Protein AF-A0A5C4ZYY8-F1 (afdb_monomer_lite)

pLDDT: mean 76.77, std 22.69, range [35.41, 98.25]

Structure (mmCIF, N/CA/C/O backbone):
data_AF-A0A5C4ZYY8-F1
#
_entry.id   AF-A0A5C4ZYY8-F1
#
loop_
_atom_site.group_PDB
_atom_site.id
_atom_site.type_symbol
_atom_site.label_atom_id
_atom_site.label_alt_id
_atom_site.label_comp_id
_atom_site.label_asym_id
_atom_site.label_entity_id
_atom_site.label_seq_id
_atom_site.pdbx_PDB_ins_code
_atom_site.Cartn_x
_atom_site.Cartn_y
_atom_site.Cartn_z
_atom_site.occupancy
_atom_site.B_iso_or_equiv
_atom_site.auth_seq_id
_atom_site.auth_comp_id
_atom_site.auth_asym_id
_atom_site.auth_atom_id
_atom_site.pdbx_PDB_model_num
ATOM 1 N N . MET A 1 1 ? 18.822 -1.648 6.948 1.00 40.53 1 MET A N 1
ATOM 2 C CA . MET A 1 1 ? 18.286 -3.028 7.029 1.00 40.53 1 MET A CA 1
ATOM 3 C C . MET A 1 1 ? 16.901 -3.012 6.408 1.00 40.53 1 MET A C 1
ATOM 5 O O . MET A 1 1 ? 16.054 -2.294 6.929 1.00 40.53 1 MET A O 1
ATOM 9 N N . ALA A 1 2 ? 16.672 -3.728 5.303 1.00 51.00 2 ALA A N 1
ATOM 10 C CA . ALA A 1 2 ? 15.352 -3.812 4.674 1.00 51.00 2 ALA A CA 1
ATOM 11 C C . ALA A 1 2 ? 14.350 -4.432 5.664 1.00 51.00 2 ALA A C 1
ATOM 13 O O . ALA A 1 2 ? 14.339 -5.641 5.898 1.00 51.00 2 ALA A O 1
ATOM 14 N N . LYS A 1 3 ? 13.563 -3.586 6.333 1.00 73.00 3 LYS A N 1
ATOM 15 C CA . LYS A 1 3 ? 12.660 -4.019 7.401 1.00 73.00 3 LYS A CA 1
ATOM 16 C C . LYS A 1 3 ? 11.429 -4.645 6.760 1.00 73.00 3 LYS A C 1
ATOM 18 O O . LYS A 1 3 ? 10.805 -4.039 5.889 1.00 73.00 3 LYS A O 1
ATOM 23 N N . SER A 1 4 ? 11.066 -5.850 7.190 1.00 86.06 4 SER A N 1
ATOM 24 C CA . SER A 1 4 ? 9.852 -6.500 6.707 1.00 86.06 4 SER A CA 1
ATOM 25 C C . SER A 1 4 ? 8.623 -5.634 7.005 1.00 86.06 4 SER A C 1
ATOM 27 O O . SER A 1 4 ? 8.529 -4.961 8.042 1.00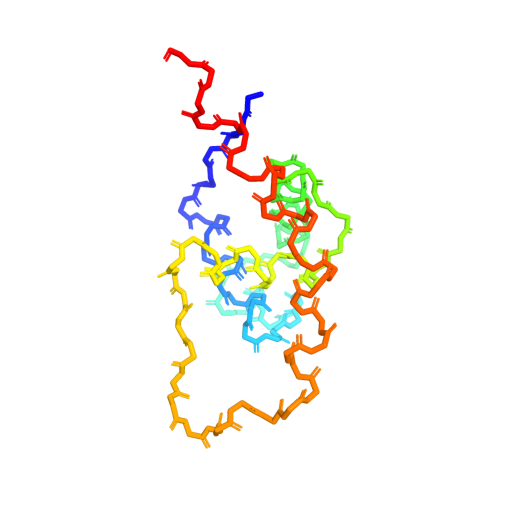 86.06 4 SER A O 1
ATOM 29 N N . LEU A 1 5 ? 7.676 -5.627 6.065 1.00 91.12 5 LEU A N 1
ATOM 30 C CA . LEU A 1 5 ? 6.392 -4.979 6.297 1.00 91.12 5 LEU A CA 1
ATOM 31 C C . LEU A 1 5 ? 5.620 -5.740 7.377 1.00 91.12 5 LEU A C 1
ATOM 33 O O . LEU A 1 5 ? 5.556 -6.972 7.360 1.00 91.12 5 LEU A O 1
ATOM 37 N N . SER A 1 6 ? 4.992 -4.991 8.279 1.00 94.06 6 SER A N 1
ATOM 38 C CA . SER A 1 6 ? 3.982 -5.519 9.189 1.00 94.06 6 SER A CA 1
ATOM 39 C C . SER A 1 6 ? 2.782 -6.043 8.401 1.00 94.06 6 SER A C 1
ATOM 41 O O . SER A 1 6 ? 2.568 -5.678 7.241 1.00 94.06 6 SER A O 1
ATOM 43 N N . THR A 1 7 ? 1.947 -6.856 9.045 1.00 93.38 7 THR A N 1
ATOM 44 C CA . THR A 1 7 ? 0.697 -7.352 8.450 1.00 93.38 7 THR A CA 1
ATOM 45 C C . THR A 1 7 ? -0.156 -6.207 7.906 1.00 93.38 7 THR A C 1
ATOM 47 O O . THR A 1 7 ? -0.637 -6.267 6.777 1.00 93.38 7 THR A O 1
ATOM 50 N N . ARG A 1 8 ? -0.255 -5.106 8.659 1.00 95.06 8 ARG A N 1
ATOM 51 C CA . ARG A 1 8 ? -1.088 -3.962 8.283 1.00 95.06 8 ARG A CA 1
ATOM 52 C C . ARG A 1 8 ? -0.527 -3.166 7.108 1.00 95.06 8 ARG A C 1
ATOM 54 O O . ARG A 1 8 ? -1.272 -2.714 6.246 1.00 95.06 8 ARG A O 1
ATOM 61 N N . GLU A 1 9 ? 0.790 -3.011 7.054 1.00 96.38 9 GLU A N 1
ATOM 62 C CA . GLU A 1 9 ? 1.468 -2.400 5.908 1.00 96.38 9 GLU A CA 1
ATOM 63 C C . GLU A 1 9 ? 1.333 -3.271 4.657 1.00 96.38 9 GLU A C 1
ATOM 65 O O . GLU A 1 9 ? 1.090 -2.750 3.572 1.00 96.38 9 GLU A O 1
ATOM 70 N N . ARG A 1 10 ? 1.427 -4.598 4.801 1.00 95.56 10 ARG A N 1
ATOM 71 C CA . ARG A 1 10 ? 1.219 -5.540 3.698 1.00 95.56 10 ARG A CA 1
ATOM 72 C C . ARG A 1 10 ? -0.190 -5.424 3.120 1.00 95.56 10 ARG A C 1
ATOM 74 O O . ARG A 1 10 ? -0.333 -5.342 1.904 1.00 95.56 10 ARG A O 1
ATOM 81 N N . GLU A 1 11 ? -1.215 -5.377 3.967 1.00 96.75 11 GLU A N 1
ATOM 82 C CA . GLU A 1 11 ? -2.602 -5.169 3.533 1.00 96.75 11 GLU A CA 1
ATOM 83 C C . GLU A 1 11 ? -2.751 -3.868 2.738 1.00 96.75 11 GLU A C 1
ATOM 85 O O . GLU A 1 11 ? -3.280 -3.880 1.626 1.00 96.75 11 GLU A O 1
ATOM 90 N N . VAL A 1 12 ? -2.223 -2.755 3.262 1.00 97.56 12 VAL A N 1
ATOM 91 C CA . VAL A 1 12 ? -2.241 -1.464 2.557 1.00 97.56 12 VAL A CA 1
ATOM 92 C C . VAL A 1 12 ? -1.505 -1.556 1.222 1.00 97.56 12 VAL A C 1
ATOM 94 O O . VAL A 1 12 ? -2.041 -1.105 0.213 1.00 97.56 12 VAL A O 1
ATOM 97 N N . ALA A 1 13 ? -0.320 -2.168 1.179 1.00 96.19 13 ALA A N 1
ATOM 98 C CA . ALA A 1 13 ? 0.451 -2.333 -0.051 1.00 96.19 13 ALA A CA 1
ATOM 99 C C . ALA A 1 13 ? -0.339 -3.119 -1.112 1.00 96.19 13 ALA A C 1
ATOM 101 O O . ALA A 1 13 ? -0.428 -2.687 -2.263 1.00 96.19 13 ALA A O 1
ATOM 102 N N . ILE A 1 14 ? -0.986 -4.223 -0.723 1.00 94.19 14 ILE A N 1
ATOM 103 C CA . ILE A 1 14 ? -1.831 -5.022 -1.621 1.00 94.19 14 ILE A CA 1
ATOM 104 C C . ILE A 1 14 ? -2.993 -4.181 -2.162 1.00 94.19 14 ILE A C 1
ATOM 106 O O . ILE A 1 14 ? -3.246 -4.199 -3.365 1.00 94.19 14 ILE A O 1
ATOM 110 N N . LEU A 1 15 ? -3.680 -3.399 -1.328 1.00 94.69 15 LEU A N 1
ATOM 111 C CA . LEU A 1 15 ? -4.769 -2.534 -1.799 1.00 94.69 15 LEU A CA 1
ATOM 112 C C . LEU A 1 15 ? -4.263 -1.409 -2.718 1.00 94.69 15 LEU A C 1
ATOM 114 O O . LEU A 1 15 ? -4.910 -1.087 -3.714 1.00 94.69 15 LEU A O 1
ATOM 118 N N . VAL A 1 16 ? -3.071 -0.867 -2.452 1.00 95.88 16 VAL A N 1
ATOM 119 C CA . VAL A 1 16 ? -2.397 0.079 -3.355 1.00 95.88 16 VAL A CA 1
ATOM 120 C C . VAL A 1 16 ? -2.121 -0.562 -4.717 1.00 95.88 16 VAL A C 1
ATOM 122 O O . VAL A 1 16 ? -2.369 0.077 -5.738 1.00 95.88 16 VAL A O 1
ATOM 125 N N . SER A 1 17 ? -1.672 -1.822 -4.758 1.00 92.44 17 SER A N 1
ATOM 126 C CA . SER A 1 17 ? -1.422 -2.540 -6.020 1.00 92.44 17 SER A CA 1
ATOM 127 C C . SER A 1 17 ? -2.686 -2.731 -6.869 1.00 92.44 17 SER A C 1
ATOM 129 O O . SER A 1 17 ? -2.603 -2.788 -8.091 1.00 92.44 17 SER A O 1
ATOM 131 N N . LYS A 1 18 ? -3.865 -2.735 -6.233 1.00 90.75 18 LYS A N 1
ATOM 132 C CA . LYS A 1 18 ? -5.178 -2.778 -6.897 1.00 90.75 18 LYS A CA 1
ATOM 133 C C . LYS A 1 18 ? -5.648 -1.409 -7.409 1.00 90.75 18 LYS A C 1
ATOM 135 O O . LYS A 1 18 ? -6.761 -1.300 -7.908 1.00 90.75 18 LYS A O 1
ATOM 140 N N . GLY A 1 19 ? -4.838 -0.358 -7.265 1.00 92.25 19 GLY A N 1
ATOM 141 C CA . GLY A 1 19 ? -5.172 0.999 -7.707 1.00 92.25 19 GLY A CA 1
ATOM 142 C C . GLY A 1 19 ? -6.039 1.796 -6.728 1.00 92.25 19 GLY A C 1
ATOM 143 O O . GLY A 1 19 ? -6.500 2.881 -7.081 1.00 92.25 19 GLY A O 1
ATOM 144 N N . MET A 1 20 ? -6.244 1.306 -5.500 1.00 95.75 20 MET A N 1
ATOM 145 C CA . MET A 1 20 ? -7.113 1.975 -4.529 1.00 95.75 20 MET A CA 1
ATOM 146 C C . MET A 1 20 ? -6.499 3.278 -3.994 1.00 95.75 20 MET A C 1
ATOM 148 O O . MET A 1 20 ? -5.305 3.365 -3.666 1.00 95.75 20 MET A O 1
ATOM 152 N N . LYS A 1 21 ? -7.346 4.299 -3.849 1.00 96.62 21 LYS A N 1
ATOM 153 C CA . LYS A 1 21 ? -7.036 5.599 -3.234 1.00 96.62 21 LYS A CA 1
ATOM 154 C C . LYS A 1 21 ? -7.082 5.501 -1.709 1.00 96.62 21 LYS A C 1
ATOM 156 O O . LYS A 1 21 ? -7.765 4.649 -1.150 1.00 96.62 21 LYS A O 1
ATOM 161 N N . ASP A 1 22 ? -6.434 6.433 -1.011 1.00 96.75 22 ASP A N 1
ATOM 162 C CA . ASP A 1 22 ? -6.368 6.427 0.466 1.00 96.75 22 ASP A CA 1
ATOM 163 C C . ASP A 1 22 ? -7.746 6.430 1.132 1.00 96.75 22 ASP A C 1
ATOM 165 O O . ASP A 1 22 ? -7.934 5.824 2.181 1.00 96.75 22 ASP A O 1
ATOM 169 N N . VAL A 1 23 ? -8.727 7.070 0.494 1.00 97.50 23 VAL A N 1
ATOM 170 C CA . VAL A 1 23 ? -10.128 7.077 0.934 1.00 97.50 23 VAL A CA 1
ATOM 171 C C . VAL A 1 23 ? -10.751 5.685 0.891 1.00 97.50 23 VAL A C 1
ATOM 173 O O . VAL A 1 23 ? -11.491 5.313 1.796 1.00 97.50 23 VAL A O 1
ATOM 176 N N . GLU A 1 24 ? -10.479 4.935 -0.171 1.00 97.12 24 GLU A N 1
ATOM 177 C CA . GLU A 1 24 ? -11.036 3.603 -0.397 1.00 97.12 24 GLU A CA 1
ATOM 178 C C . GLU A 1 24 ? -10.353 2.590 0.518 1.00 97.12 24 GLU A C 1
ATOM 180 O O . GLU A 1 24 ? -11.027 1.773 1.133 1.00 97.12 24 GLU A O 1
ATOM 185 N N . ILE A 1 25 ? -9.033 2.708 0.686 1.00 97.50 25 ILE A N 1
ATOM 186 C CA . ILE A 1 25 ? -8.254 1.900 1.632 1.00 97.50 25 ILE A CA 1
ATOM 187 C C . ILE A 1 25 ? -8.724 2.153 3.066 1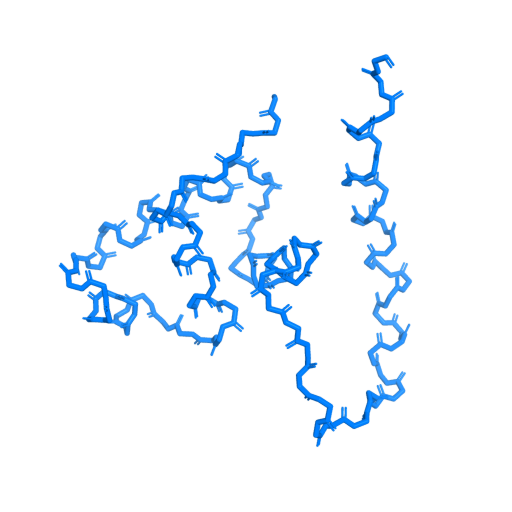.00 97.50 25 ILE A C 1
ATOM 189 O O . ILE A 1 25 ? -8.949 1.207 3.812 1.00 97.50 25 ILE A O 1
ATOM 193 N N . ALA A 1 26 ? -8.919 3.419 3.446 1.00 97.94 26 ALA A N 1
ATOM 194 C CA . ALA A 1 26 ? -9.418 3.795 4.766 1.00 97.94 26 ALA A CA 1
ATOM 195 C C . ALA A 1 26 ? -10.767 3.130 5.071 1.00 97.94 26 ALA A C 1
ATOM 197 O O . ALA A 1 26 ? -10.939 2.550 6.141 1.00 97.94 26 ALA A O 1
ATOM 198 N N . LYS A 1 27 ? -11.692 3.159 4.102 1.00 97.44 27 LYS A N 1
ATOM 199 C CA . LYS A 1 27 ? -12.992 2.484 4.203 1.00 97.44 27 LYS A CA 1
ATOM 200 C C . LYS A 1 27 ? -12.844 0.964 4.283 1.00 97.44 27 LYS A C 1
ATOM 202 O O . LYS A 1 27 ? -13.424 0.360 5.172 1.00 97.44 27 LYS A O 1
ATOM 207 N N . ALA A 1 28 ? -12.051 0.362 3.395 1.00 96.44 28 ALA A N 1
ATOM 208 C CA . ALA A 1 28 ? -11.861 -1.088 3.330 1.00 96.44 28 ALA A CA 1
ATOM 209 C C . ALA A 1 28 ? -11.230 -1.666 4.605 1.00 96.44 28 ALA A C 1
ATOM 211 O O . ALA A 1 28 ? -11.501 -2.801 4.978 1.00 96.44 28 ALA A O 1
ATOM 212 N N . LEU A 1 29 ? -10.379 -0.881 5.264 1.00 96.44 29 LEU A N 1
ATOM 213 C CA . LEU A 1 29 ? -9.639 -1.293 6.447 1.00 96.44 29 LEU A CA 1
ATOM 214 C C . LEU A 1 29 ? -10.231 -0.746 7.758 1.00 96.44 29 LEU A C 1
ATOM 216 O O . LEU A 1 29 ? -9.668 -1.030 8.812 1.00 96.44 29 LEU A O 1
ATOM 220 N N . TYR A 1 30 ? -11.328 0.018 7.717 1.00 96.75 30 TYR A N 1
ATOM 221 C CA . TYR A 1 30 ? -11.949 0.669 8.883 1.00 96.75 30 TYR A CA 1
ATOM 222 C C . TYR A 1 30 ? -10.965 1.520 9.712 1.00 96.75 30 TYR A C 1
ATOM 224 O O . TYR A 1 30 ? -10.928 1.456 10.938 1.00 96.75 30 TYR A O 1
ATOM 232 N N . ILE A 1 31 ? -10.136 2.324 9.038 1.00 96.81 31 ILE A N 1
ATOM 233 C CA . ILE A 1 31 ? -9.165 3.238 9.669 1.00 96.81 31 ILE A CA 1
ATOM 234 C C . ILE A 1 31 ? -9.265 4.644 9.081 1.00 96.81 31 ILE A C 1
ATOM 236 O O . ILE A 1 31 ? -9.839 4.856 8.017 1.00 96.81 31 ILE A O 1
ATOM 240 N N . SER A 1 32 ? -8.676 5.634 9.755 1.00 98.19 32 SER A N 1
ATOM 241 C CA . SER A 1 32 ? -8.650 7.004 9.238 1.00 98.19 32 SER A CA 1
ATOM 242 C C . SER A 1 32 ? -7.762 7.128 7.991 1.00 98.19 32 SER A C 1
ATOM 244 O O . SER A 1 32 ? -6.740 6.451 7.859 1.00 98.19 32 SER A O 1
ATOM 246 N N . ARG A 1 33 ? -8.099 8.063 7.088 1.00 97.94 33 ARG A N 1
ATOM 247 C CA . ARG A 1 33 ? -7.249 8.388 5.921 1.00 97.94 33 ARG A CA 1
ATOM 248 C C . ARG A 1 33 ? -5.841 8.809 6.338 1.00 97.94 33 ARG A C 1
ATOM 250 O O . ARG A 1 33 ? -4.872 8.439 5.685 1.00 97.94 33 ARG A O 1
ATOM 257 N N . ARG A 1 34 ? -5.729 9.543 7.450 1.00 98.12 34 ARG A N 1
ATOM 258 C CA . ARG A 1 34 ? -4.441 9.913 8.043 1.00 98.12 34 ARG A CA 1
ATOM 259 C C . ARG A 1 34 ? -3.606 8.668 8.347 1.00 98.12 34 ARG A C 1
ATOM 261 O O . ARG A 1 34 ? -2.449 8.609 7.948 1.00 98.12 34 ARG A O 1
ATOM 268 N N . ARG A 1 35 ? -4.206 7.657 8.988 1.00 98.00 35 ARG A N 1
ATOM 269 C CA . ARG A 1 35 ? -3.510 6.410 9.323 1.00 98.00 35 ARG A CA 1
ATOM 270 C C . ARG A 1 35 ? -3.047 5.651 8.079 1.00 98.00 35 ARG A C 1
ATOM 272 O O . ARG A 1 35 ? -1.960 5.085 8.086 1.00 98.00 35 ARG A O 1
ATOM 279 N N . VAL A 1 36 ? -3.831 5.672 7.000 1.00 98.25 36 VAL A N 1
ATOM 280 C CA . VAL A 1 36 ? -3.406 5.125 5.699 1.00 98.25 36 VAL A CA 1
ATOM 281 C C . VAL A 1 36 ? -2.166 5.855 5.175 1.00 98.25 36 VAL A C 1
ATOM 283 O O . VAL A 1 36 ? -1.211 5.202 4.762 1.00 98.25 36 VAL A O 1
ATOM 286 N N . GLY A 1 37 ? -2.146 7.189 5.244 1.00 97.94 37 GLY A N 1
ATOM 287 C CA . GLY A 1 37 ? -0.990 7.999 4.850 1.00 97.94 37 GLY A CA 1
ATOM 288 C C . GLY A 1 37 ? 0.277 7.669 5.646 1.00 97.94 37 GLY A C 1
ATOM 289 O O . GLY A 1 37 ? 1.340 7.501 5.055 1.00 97.94 37 GLY A O 1
ATOM 290 N N . GLU A 1 38 ? 0.156 7.493 6.965 1.00 98.19 38 GLU A N 1
ATOM 291 C CA . GLU A 1 38 ? 1.262 7.065 7.838 1.00 98.19 38 GLU A CA 1
ATOM 292 C C . GLU A 1 38 ? 1.798 5.677 7.449 1.00 98.19 38 GLU A C 1
ATOM 294 O O . GLU A 1 38 ? 3.008 5.485 7.347 1.00 98.19 38 GLU A O 1
ATOM 299 N N . LEU A 1 39 ? 0.908 4.715 7.171 1.00 97.69 39 LEU A N 1
ATOM 300 C CA . LEU A 1 39 ? 1.299 3.374 6.722 1.00 97.69 39 LEU A CA 1
ATOM 301 C C . LEU A 1 39 ? 2.009 3.419 5.363 1.00 97.69 39 LEU A C 1
ATOM 303 O O . LEU A 1 39 ? 3.030 2.763 5.188 1.00 97.69 39 LEU A O 1
ATOM 307 N N . ILE A 1 40 ? 1.521 4.223 4.415 1.00 97.31 40 ILE A N 1
ATOM 308 C CA . ILE A 1 40 ? 2.166 4.408 3.107 1.00 97.31 40 ILE A CA 1
ATOM 309 C C . ILE A 1 40 ? 3.545 5.048 3.255 1.00 97.31 40 ILE A C 1
ATOM 311 O O . ILE A 1 40 ? 4.484 4.614 2.591 1.00 97.31 40 ILE A O 1
ATOM 315 N N . ALA A 1 41 ? 3.679 6.067 4.106 1.00 97.12 41 ALA A N 1
ATOM 316 C CA . ALA A 1 41 ? 4.966 6.695 4.383 1.00 97.12 41 ALA A CA 1
ATOM 317 C C . ALA A 1 41 ? 5.956 5.681 4.972 1.00 97.12 41 ALA A C 1
ATOM 319 O O . ALA A 1 41 ? 7.081 5.583 4.488 1.00 97.12 41 ALA A O 1
ATOM 320 N N . SER A 1 42 ? 5.506 4.855 5.921 1.00 96.62 42 SER A N 1
ATOM 321 C CA . SER A 1 42 ? 6.343 3.803 6.501 1.00 96.62 42 SER A CA 1
ATOM 322 C C . SER A 1 42 ? 6.741 2.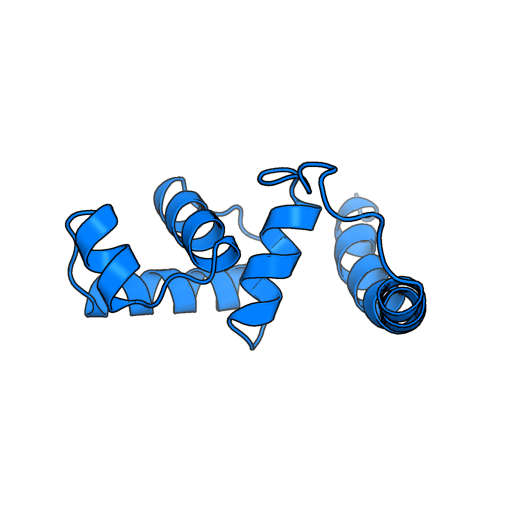732 5.480 1.00 96.62 42 SER A C 1
ATOM 324 O O . SER A 1 42 ? 7.895 2.319 5.448 1.00 96.62 42 SER A O 1
ATOM 326 N N . ILE A 1 43 ? 5.836 2.318 4.583 1.00 95.44 43 ILE A N 1
ATOM 327 C CA . ILE A 1 43 ? 6.171 1.390 3.487 1.00 95.44 43 ILE A CA 1
ATOM 328 C C . ILE A 1 43 ? 7.256 1.990 2.589 1.00 95.44 43 ILE A C 1
ATOM 330 O O . ILE A 1 43 ? 8.223 1.309 2.258 1.00 95.44 43 ILE A O 1
ATOM 334 N N . LYS A 1 44 ? 7.108 3.264 2.204 1.00 93.88 44 LYS A N 1
ATOM 335 C CA . LYS A 1 44 ? 8.087 3.964 1.363 1.00 93.88 44 LYS A CA 1
ATOM 336 C C . LYS A 1 44 ? 9.463 4.023 2.007 1.00 93.88 44 LYS A C 1
ATOM 338 O O . LYS A 1 44 ? 10.451 3.780 1.326 1.00 93.88 44 LYS A O 1
ATOM 343 N N . GLU A 1 45 ? 9.510 4.311 3.301 1.00 94.81 45 GLU A N 1
ATOM 344 C CA . GLU A 1 45 ? 10.744 4.331 4.082 1.00 94.81 45 GLU A CA 1
ATOM 345 C C . GLU A 1 45 ? 11.390 2.940 4.137 1.00 94.81 45 GLU A C 1
ATOM 347 O O . GLU A 1 45 ? 12.560 2.791 3.803 1.00 94.81 45 GLU A O 1
ATOM 352 N N . LYS A 1 46 ? 10.618 1.896 4.470 1.00 92.44 46 LYS A N 1
ATOM 353 C CA . LYS A 1 46 ? 11.126 0.517 4.594 1.00 92.44 46 LYS A CA 1
ATOM 354 C C . LYS A 1 46 ? 11.626 -0.077 3.282 1.00 92.44 46 LYS A C 1
ATOM 356 O O . LYS A 1 46 ? 12.529 -0.910 3.300 1.00 92.44 46 LYS A O 1
ATOM 361 N N . TRP A 1 47 ?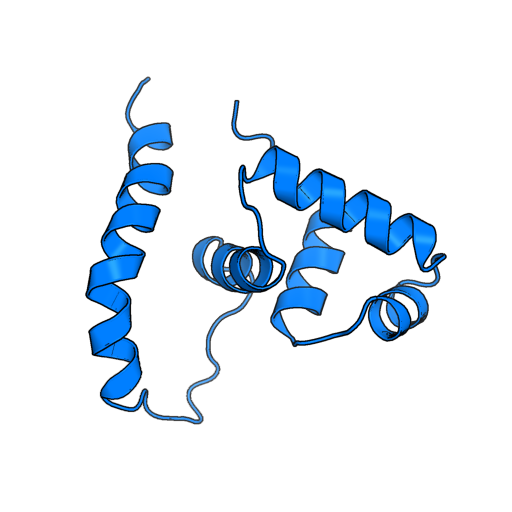 10.998 0.296 2.172 1.00 91.88 47 TRP A N 1
ATOM 362 C CA . TRP A 1 47 ? 11.356 -0.171 0.833 1.00 91.88 47 TRP A CA 1
ATOM 363 C C . TRP A 1 47 ? 12.272 0.798 0.079 1.00 91.88 47 TRP A C 1
ATOM 365 O O . TRP A 1 47 ? 12.661 0.486 -1.041 1.00 91.88 47 TRP A O 1
ATOM 375 N N . GLU A 1 48 ? 12.613 1.948 0.669 1.00 91.25 48 GLU A N 1
ATOM 376 C CA . GLU A 1 48 ? 13.426 3.009 0.054 1.00 91.25 48 GLU A CA 1
ATOM 377 C C . GLU A 1 48 ? 12.898 3.471 -1.320 1.00 91.25 48 GLU A C 1
ATOM 379 O O . GLU A 1 48 ? 13.643 3.768 -2.255 1.00 91.25 48 GLU A O 1
ATOM 384 N N . ILE A 1 49 ? 11.573 3.559 -1.443 1.00 90.31 49 ILE A N 1
ATOM 385 C CA . ILE A 1 49 ? 10.876 3.967 -2.669 1.00 90.31 49 ILE A CA 1
ATOM 386 C C . ILE A 1 49 ? 10.207 5.328 -2.500 1.00 90.31 49 ILE A C 1
ATOM 388 O O . ILE A 1 49 ? 9.890 5.774 -1.399 1.00 90.31 49 ILE A O 1
ATOM 392 N N . LYS A 1 50 ? 9.947 6.010 -3.614 1.00 89.25 50 LYS A N 1
ATOM 393 C CA . LYS A 1 50 ? 9.495 7.411 -3.601 1.00 89.25 50 LYS A CA 1
ATOM 394 C C . LYS A 1 50 ? 8.025 7.544 -3.981 1.00 89.25 50 LYS A C 1
ATOM 396 O O . LYS A 1 50 ? 7.316 8.444 -3.514 1.00 89.25 50 LYS A O 1
ATOM 401 N N . SER A 1 51 ? 7.525 6.621 -4.789 1.00 92.56 51 SER A N 1
ATOM 402 C CA . SER A 1 51 ? 6.213 6.701 -5.415 1.00 92.56 51 SER A CA 1
ATOM 403 C C . SER A 1 51 ? 5.258 5.616 -4.925 1.00 92.56 51 SER A C 1
ATOM 405 O O . SER A 1 51 ? 5.637 4.516 -4.535 1.00 92.56 51 SER A O 1
ATOM 407 N N . ARG A 1 52 ? 3.961 5.931 -4.977 1.00 92.88 52 ARG A N 1
ATOM 408 C CA . ARG A 1 52 ? 2.893 4.957 -4.718 1.00 92.88 52 ARG A CA 1
ATOM 409 C C . ARG A 1 52 ? 2.898 3.824 -5.751 1.00 92.88 52 ARG A C 1
ATOM 411 O O . ARG A 1 52 ? 2.540 2.700 -5.430 1.00 92.88 52 ARG A O 1
ATOM 418 N N . VAL A 1 53 ? 3.313 4.122 -6.981 1.00 91.75 53 VAL A N 1
ATOM 419 C CA . VAL A 1 53 ? 3.398 3.140 -8.070 1.00 91.75 53 VAL A CA 1
ATOM 420 C C . VAL A 1 53 ? 4.459 2.084 -7.762 1.00 91.75 53 VAL A C 1
ATOM 422 O O . VAL A 1 53 ? 4.203 0.897 -7.940 1.00 91.75 53 VAL A O 1
ATOM 425 N N . GLU A 1 54 ? 5.611 2.492 -7.223 1.00 89.94 54 GLU A N 1
ATOM 426 C CA . GLU A 1 54 ? 6.655 1.561 -6.778 1.00 89.94 54 GLU A CA 1
ATOM 427 C C . GLU A 1 54 ? 6.162 0.607 -5.681 1.00 89.94 54 GLU A C 1
ATOM 429 O O . GLU A 1 54 ? 6.585 -0.544 -5.670 1.00 89.94 54 GLU A O 1
ATOM 434 N N . ILE A 1 55 ? 5.212 1.020 -4.826 1.00 92.94 55 ILE A N 1
ATOM 435 C CA . ILE A 1 55 ? 4.570 0.110 -3.858 1.00 92.94 55 ILE A CA 1
ATOM 436 C C . ILE A 1 55 ? 3.835 -1.007 -4.605 1.00 92.94 55 ILE A C 1
ATOM 438 O O . ILE A 1 55 ? 4.027 -2.181 -4.303 1.00 92.94 55 ILE A O 1
ATOM 442 N N . GLY A 1 56 ? 3.022 -0.656 -5.606 1.00 90.06 56 GLY A N 1
ATOM 443 C CA . GLY A 1 56 ? 2.285 -1.639 -6.404 1.00 90.06 56 GLY A CA 1
ATOM 444 C C . GLY A 1 56 ? 3.206 -2.631 -7.120 1.00 90.06 56 GLY A C 1
ATOM 445 O O . GLY A 1 56 ? 2.937 -3.829 -7.129 1.00 90.06 56 GLY A O 1
ATOM 446 N N . ILE A 1 57 ? 4.333 -2.148 -7.647 1.00 88.69 57 ILE A N 1
ATOM 447 C CA . ILE A 1 57 ? 5.365 -2.988 -8.269 1.00 88.69 57 ILE A CA 1
ATOM 448 C C . ILE A 1 57 ? 6.048 -3.891 -7.224 1.00 88.69 57 ILE A C 1
ATOM 450 O O . ILE A 1 57 ? 6.258 -5.076 -7.478 1.00 88.69 57 ILE A O 1
ATOM 454 N N . GLY A 1 58 ? 6.368 -3.362 -6.040 1.00 88.06 58 GLY A N 1
ATOM 455 C CA . GLY A 1 58 ? 6.995 -4.117 -4.951 1.00 88.06 58 GLY A CA 1
ATOM 456 C C . GLY A 1 58 ? 6.149 -5.305 -4.485 1.00 88.06 58 GLY A C 1
ATOM 457 O O . GLY A 1 58 ? 6.673 -6.395 -4.273 1.00 88.06 58 GLY A O 1
ATOM 458 N N . VAL A 1 59 ? 4.825 -5.136 -4.419 1.00 89.75 59 VAL A N 1
ATOM 459 C CA . VAL A 1 59 ? 3.874 -6.212 -4.078 1.00 89.75 59 VAL A CA 1
ATOM 460 C C . VAL A 1 59 ? 3.958 -7.388 -5.057 1.00 89.75 59 VAL A C 1
ATOM 462 O O . VAL A 1 59 ? 3.909 -8.542 -4.627 1.00 89.75 59 VAL A O 1
ATOM 465 N N . TYR A 1 60 ? 4.127 -7.110 -6.353 1.00 85.88 60 TYR A N 1
ATOM 466 C CA . TYR A 1 60 ? 4.320 -8.143 -7.373 1.00 85.88 60 TYR A CA 1
ATOM 467 C C . TYR A 1 60 ? 5.646 -8.889 -7.177 1.00 85.88 60 TYR A C 1
ATOM 469 O O . TYR A 1 60 ? 5.676 -10.118 -7.184 1.00 85.88 60 TYR A O 1
ATOM 477 N N . PHE A 1 61 ? 6.740 -8.163 -6.920 1.00 82.94 61 PHE A N 1
ATOM 478 C CA . PHE A 1 61 ? 8.049 -8.772 -6.654 1.00 82.94 61 PHE A CA 1
ATOM 479 C C . PHE A 1 61 ? 8.070 -9.654 -5.404 1.00 82.94 61 PHE A C 1
ATOM 481 O O . PHE A 1 61 ? 8.766 -10.666 -5.384 1.00 82.94 61 PHE A O 1
ATOM 488 N N . HIS A 1 62 ? 7.297 -9.297 -4.380 1.00 84.31 62 HIS A N 1
ATOM 489 C CA . HIS A 1 62 ? 7.139 -10.107 -3.173 1.00 84.31 62 HIS A CA 1
ATOM 490 C C . HIS A 1 62 ? 6.225 -11.327 -3.353 1.00 84.31 62 HIS A C 1
ATOM 492 O O . HIS A 1 62 ? 6.097 -12.132 -2.431 1.00 84.31 62 HIS A O 1
ATOM 498 N N . GLY A 1 63 ? 5.584 -11.469 -4.513 1.00 82.50 63 GLY A N 1
ATOM 499 C CA . GLY A 1 63 ? 4.712 -12.593 -4.818 1.00 82.50 63 GLY A CA 1
ATOM 500 C C . GLY A 1 63 ? 3.341 -12.547 -4.141 1.00 82.50 63 GLY A C 1
ATOM 501 O O . GLY A 1 63 ? 2.644 -13.554 -4.105 1.00 82.50 63 GLY A O 1
ATOM 502 N N . TRP A 1 64 ? 2.943 -11.399 -3.586 1.00 83.56 64 TRP A N 1
ATOM 503 C CA . TRP A 1 64 ? 1.665 -11.258 -2.872 1.00 83.56 64 TRP A CA 1
ATOM 504 C C . TRP A 1 64 ? 0.472 -11.080 -3.811 1.00 83.56 64 TRP A C 1
ATOM 506 O O . TRP A 1 64 ? -0.665 -11.347 -3.428 1.00 83.56 64 TRP A O 1
ATOM 516 N N . VAL A 1 65 ? 0.728 -10.606 -5.030 1.00 79.44 65 VAL A N 1
ATOM 517 C CA . VAL A 1 65 ? -0.249 -10.501 -6.113 1.00 79.44 65 VAL A CA 1
ATOM 518 C C . VAL A 1 65 ? 0.425 -10.991 -7.387 1.00 79.44 65 VAL A C 1
ATOM 520 O O . VAL A 1 65 ? 1.538 -10.571 -7.695 1.00 79.44 65 VAL A O 1
ATOM 523 N N . MET A 1 66 ? -0.259 -11.862 -8.120 1.00 70.75 66 MET A N 1
ATOM 524 C CA . MET A 1 66 ? 0.142 -12.329 -9.447 1.00 70.75 66 MET A CA 1
ATOM 525 C C . MET A 1 66 ? -0.755 -11.684 -10.501 1.00 70.75 66 MET A C 1
ATOM 527 O O . MET A 1 66 ? -1.912 -11.360 -10.220 1.00 70.75 66 MET A O 1
ATOM 531 N N . PHE A 1 67 ? -0.241 -11.508 -11.719 1.00 62.50 67 PHE A N 1
ATOM 532 C CA . PHE A 1 67 ? -1.117 -11.232 -12.853 1.00 62.50 67 PHE A CA 1
ATOM 533 C C . PHE A 1 67 ? -2.033 -12.445 -13.032 1.00 62.50 67 PHE A C 1
ATOM 535 O O . PHE A 1 67 ? -1.556 -13.570 -13.132 1.00 62.50 67 PHE A O 1
ATOM 542 N N . LYS A 1 68 ? -3.348 -12.227 -13.020 1.00 56.59 68 LYS A N 1
ATOM 543 C CA . LYS A 1 68 ? -4.299 -13.223 -13.512 1.00 56.59 68 LYS A CA 1
ATOM 544 C C . LYS A 1 68 ? -4.277 -13.099 -15.040 1.00 56.59 68 LYS A C 1
ATOM 546 O O . LYS A 1 68 ? -4.453 -11.989 -15.541 1.00 56.59 68 LYS A O 1
ATOM 551 N N . ASP A 1 69 ? -3.964 -14.189 -15.736 1.00 44.88 69 ASP A N 1
ATOM 552 C CA . ASP A 1 69 ? -3.686 -14.284 -17.181 1.00 44.88 69 ASP A CA 1
ATOM 553 C C . ASP A 1 69 ? -4.877 -13.959 -18.114 1.00 44.88 69 ASP A C 1
ATOM 555 O O . ASP A 1 69 ? -5.151 -14.705 -19.044 1.00 44.88 69 ASP A O 1
ATOM 559 N N . ASP A 1 70 ? -5.564 -12.826 -17.946 1.00 44.72 70 ASP A N 1
ATOM 560 C CA . ASP A 1 70 ? -6.619 -12.407 -18.890 1.00 44.72 70 ASP A CA 1
ATOM 561 C C . ASP A 1 70 ? -6.190 -11.243 -19.801 1.00 44.72 70 ASP A C 1
ATOM 563 O O . ASP A 1 70 ? -6.977 -10.723 -20.590 1.00 44.72 70 ASP A O 1
ATOM 567 N N . ILE A 1 71 ? -4.919 -10.831 -19.748 1.00 44.84 71 ILE A N 1
ATOM 568 C CA . ILE A 1 71 ? -4.340 -9.899 -20.722 1.00 44.84 71 ILE A CA 1
ATOM 569 C C . ILE A 1 71 ? -2.937 -10.391 -21.063 1.00 44.84 71 ILE A C 1
ATOM 571 O O . ILE A 1 71 ? -1.983 -10.128 -20.329 1.00 44.84 71 ILE A O 1
ATOM 575 N N . ALA A 1 72 ? -2.803 -11.085 -22.197 1.00 43.91 72 ALA A N 1
ATOM 576 C CA . ALA A 1 72 ? -1.504 -11.398 -22.784 1.00 43.91 72 ALA A CA 1
ATOM 577 C C . ALA A 1 72 ? -0.623 -10.129 -22.766 1.00 43.91 72 ALA A C 1
ATOM 579 O O . ALA A 1 72 ? -1.056 -9.082 -23.267 1.00 43.91 72 ALA A O 1
ATOM 580 N N . PRO A 1 73 ? 0.578 -10.162 -22.158 1.00 44.97 73 PRO A N 1
ATOM 581 C CA . PRO A 1 73 ? 1.350 -8.956 -21.909 1.00 44.97 73 PRO A CA 1
ATOM 582 C C . PRO A 1 73 ? 1.717 -8.296 -23.240 1.00 44.97 73 PRO A C 1
ATOM 584 O O . PRO A 1 73 ? 2.546 -8.794 -24.003 1.00 44.97 73 PRO A O 1
ATOM 587 N N . SER A 1 74 ? 1.082 -7.156 -23.537 1.00 41.78 74 SER A N 1
ATOM 588 C CA . SER A 1 74 ? 1.377 -6.390 -24.747 1.00 41.78 74 SER A CA 1
ATOM 589 C C . SER A 1 74 ? 2.872 -6.050 -24.785 1.00 41.78 74 SER A C 1
ATOM 591 O O . SER A 1 74 ? 3.469 -5.675 -23.770 1.00 41.78 74 SER A O 1
ATOM 593 N N . LYS A 1 75 ? 3.485 -6.152 -25.975 1.00 43.69 75 LYS A N 1
ATOM 594 C CA . LYS A 1 75 ? 4.931 -5.969 -26.257 1.00 43.69 75 LYS A CA 1
ATOM 595 C C . LYS A 1 75 ? 5.560 -4.698 -25.641 1.00 43.69 75 LYS A C 1
ATOM 597 O O . LYS A 1 75 ? 6.780 -4.587 -25.542 1.00 43.69 75 LYS A O 1
ATOM 602 N N . ARG A 1 76 ? 4.739 -3.743 -25.189 1.00 44.91 76 ARG A N 1
ATOM 603 C CA . ARG A 1 76 ? 5.126 -2.508 -24.494 1.00 44.91 76 ARG A CA 1
ATOM 604 C C . ARG A 1 76 ? 5.708 -2.749 -23.091 1.00 44.91 76 ARG A C 1
ATOM 606 O O . ARG A 1 76 ? 6.629 -2.032 -22.707 1.00 44.91 76 ARG A O 1
ATOM 613 N N . ILE A 1 77 ? 5.239 -3.768 -22.362 1.00 47.66 77 ILE A N 1
ATOM 614 C CA . ILE A 1 77 ? 5.715 -4.105 -21.002 1.00 47.66 77 ILE A CA 1
ATOM 615 C C . ILE A 1 77 ? 7.164 -4.616 -21.044 1.00 47.66 77 ILE A C 1
ATOM 617 O O . ILE A 1 77 ? 7.994 -4.234 -20.217 1.00 47.66 77 ILE A O 1
ATOM 621 N N . PHE A 1 78 ? 7.518 -5.382 -22.079 1.00 44.34 78 PHE A N 1
ATOM 622 C CA . PHE A 1 78 ? 8.872 -5.913 -22.259 1.00 44.34 78 PHE A CA 1
ATOM 623 C C . PHE A 1 78 ? 9.937 -4.811 -22.416 1.00 44.34 78 PHE A C 1
ATOM 625 O O . PHE A 1 78 ? 11.077 -4.987 -21.992 1.00 44.34 78 PHE A O 1
ATOM 632 N N . LYS A 1 79 ? 9.568 -3.632 -22.943 1.00 48.25 79 LYS A N 1
ATOM 633 C CA . LYS A 1 79 ? 10.482 -2.482 -23.080 1.00 48.25 79 LYS A CA 1
ATOM 634 C C . LYS A 1 79 ? 10.743 -1.757 -21.751 1.00 48.25 79 LYS A C 1
ATOM 636 O O . LYS A 1 79 ? 11.774 -1.109 -21.614 1.00 48.25 79 LYS A O 1
ATOM 641 N N . ILE A 1 80 ? 9.843 -1.879 -20.770 1.00 51.22 80 ILE A N 1
ATOM 642 C CA . ILE A 1 80 ? 10.021 -1.346 -19.406 1.00 51.22 80 ILE A CA 1
ATOM 643 C C . ILE A 1 80 ? 10.947 -2.257 -18.582 1.00 51.22 80 ILE A C 1
ATOM 645 O O . ILE A 1 80 ? 11.719 -1.758 -17.760 1.00 51.22 80 ILE A O 1
ATOM 649 N N . ASN A 1 81 ? 10.952 -3.569 -18.845 1.00 44.47 81 ASN A N 1
ATOM 650 C CA . ASN A 1 81 ? 11.802 -4.536 -18.137 1.00 44.47 81 ASN A CA 1
ATOM 651 C C . ASN A 1 81 ? 13.308 -4.206 -18.196 1.00 44.47 81 ASN A C 1
ATOM 653 O O . ASN A 1 81 ? 14.031 -4.522 -17.254 1.00 44.47 81 ASN A O 1
ATOM 657 N N . SER A 1 82 ? 13.784 -3.493 -19.224 1.00 42.75 82 SER A N 1
ATOM 658 C CA . SER A 1 82 ? 15.181 -3.027 -19.307 1.00 42.75 82 SER A CA 1
ATOM 659 C C . SER A 1 82 ? 15.527 -1.881 -18.340 1.00 42.75 82 SER A C 1
ATOM 661 O O . SER A 1 82 ? 16.701 -1.652 -18.059 1.00 42.75 82 SER A O 1
ATOM 663 N N . ARG A 1 83 ? 14.528 -1.166 -17.804 1.00 49.09 83 ARG A N 1
ATOM 664 C CA . ARG A 1 83 ? 14.690 -0.172 -16.725 1.00 49.09 83 ARG A CA 1
ATOM 665 C C . ARG A 1 83 ? 14.451 -0.791 -15.349 1.00 49.09 83 ARG A C 1
ATOM 667 O O . ARG A 1 83 ? 15.168 -0.473 -14.403 1.00 49.09 83 ARG A O 1
ATOM 674 N N . VAL A 1 84 ? 13.498 -1.718 -15.250 1.00 48.97 84 VAL A N 1
ATOM 675 C CA . VAL A 1 84 ? 13.179 -2.458 -14.014 1.00 48.97 84 VAL A CA 1
ATOM 676 C C . VAL A 1 84 ? 14.307 -3.418 -13.614 1.00 48.97 84 VAL A C 1
ATOM 678 O O . VAL A 1 84 ? 14.506 -3.674 -12.429 1.00 48.97 84 VAL A O 1
ATOM 681 N N . SER A 1 85 ? 15.139 -3.866 -14.557 1.00 46.22 85 SER A N 1
ATOM 682 C CA . SER A 1 85 ? 16.367 -4.625 -14.276 1.00 46.22 85 SER A CA 1
ATOM 683 C C . SER A 1 85 ? 17.376 -3.864 -13.398 1.00 46.22 85 SER A C 1
ATOM 685 O O . SER A 1 85 ? 18.175 -4.489 -12.698 1.00 46.22 85 SER A O 1
ATOM 687 N N . ARG A 1 86 ? 17.319 -2.524 -13.358 1.00 50.94 86 ARG A N 1
ATOM 688 C CA . ARG A 1 86 ? 18.118 -1.711 -12.427 1.00 50.94 86 ARG A CA 1
ATOM 689 C C . ARG A 1 86 ? 17.565 -1.764 -10.995 1.00 50.94 86 ARG A C 1
ATOM 691 O O . ARG A 1 86 ? 18.360 -1.873 -10.068 1.00 50.94 86 ARG A O 1
ATOM 698 N N . LEU A 1 87 ? 16.238 -1.797 -10.821 1.00 51.38 87 LEU A N 1
ATOM 699 C CA . LEU A 1 87 ? 15.602 -2.070 -9.522 1.00 51.38 87 LEU A CA 1
ATOM 700 C C . LEU A 1 87 ? 15.882 -3.506 -9.063 1.00 51.38 87 LEU A C 1
ATOM 702 O O . LEU A 1 87 ? 16.229 -3.727 -7.909 1.00 51.38 87 LEU A O 1
ATOM 706 N N . ARG A 1 88 ? 15.810 -4.480 -9.979 1.00 45.66 88 ARG A N 1
ATOM 707 C CA . ARG A 1 88 ? 16.064 -5.899 -9.686 1.00 45.66 88 ARG A CA 1
ATOM 708 C C . ARG A 1 88 ? 17.458 -6.12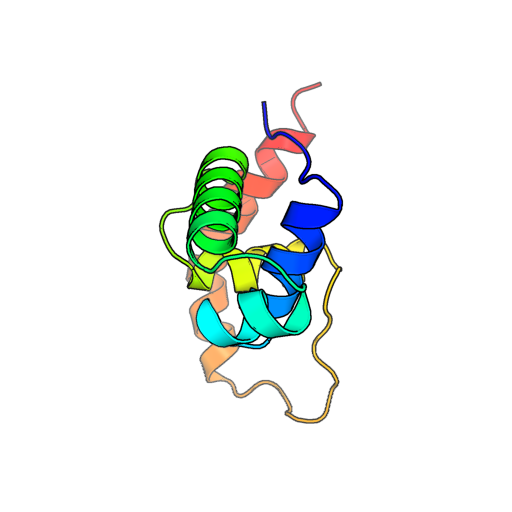7 -9.092 1.00 45.66 88 ARG A C 1
ATOM 710 O O . ARG A 1 88 ? 17.586 -6.910 -8.162 1.00 45.66 88 ARG A O 1
ATOM 717 N N . ARG A 1 89 ? 18.481 -5.397 -9.557 1.00 49.62 89 ARG A N 1
ATOM 718 C CA . ARG A 1 89 ? 19.814 -5.419 -8.928 1.00 49.62 89 ARG A CA 1
ATOM 719 C C . ARG A 1 89 ? 19.782 -4.890 -7.494 1.00 49.62 89 ARG A C 1
ATOM 721 O O . ARG A 1 89 ? 20.353 -5.530 -6.624 1.00 49.62 89 ARG A O 1
ATOM 728 N N . HIS A 1 90 ? 19.066 -3.807 -7.207 1.00 51.44 90 HIS A N 1
ATOM 729 C CA . HIS A 1 90 ? 18.960 -3.281 -5.839 1.00 51.44 90 HIS A CA 1
ATOM 730 C C . HIS A 1 90 ? 18.302 -4.274 -4.863 1.00 51.44 90 HIS A C 1
ATOM 732 O O . HIS A 1 90 ? 18.771 -4.434 -3.741 1.00 51.44 90 HIS A O 1
ATOM 738 N N . PHE A 1 91 ? 17.272 -4.998 -5.313 1.00 47.94 91 PHE A N 1
ATOM 739 C CA . PHE A 1 91 ? 16.579 -5.999 -4.492 1.00 47.94 91 PHE A CA 1
ATOM 740 C C . PHE A 1 91 ? 17.335 -7.334 -4.358 1.00 47.94 91 PHE A C 1
ATOM 742 O O . PHE A 1 91 ? 17.192 -8.002 -3.339 1.00 47.94 91 PHE A O 1
ATOM 749 N N . VAL A 1 92 ? 18.144 -7.731 -5.350 1.00 50.50 92 VAL A N 1
ATOM 750 C CA . VAL A 1 92 ? 18.926 -8.986 -5.307 1.00 50.50 92 VAL A CA 1
ATOM 751 C C . VAL A 1 92 ? 20.242 -8.816 -4.537 1.00 50.50 92 VAL A C 1
ATOM 753 O O . VAL A 1 92 ? 20.607 -9.699 -3.769 1.00 50.50 92 VAL A O 1
ATOM 756 N N . THR A 1 93 ? 20.910 -7.661 -4.641 1.00 42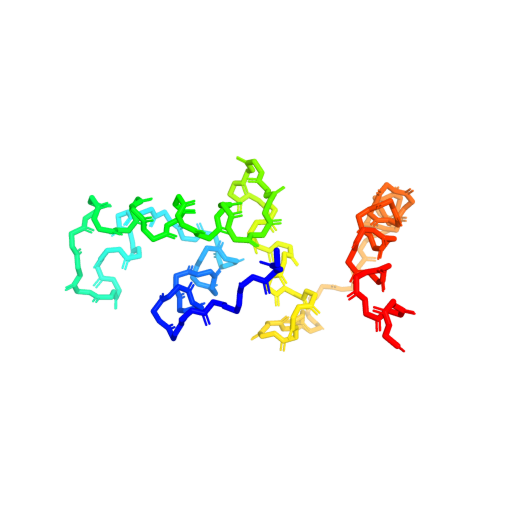.56 93 THR A N 1
ATOM 757 C CA . THR A 1 93 ? 22.223 -7.442 -3.990 1.00 42.56 93 THR A CA 1
ATOM 758 C C . THR A 1 93 ? 22.132 -7.401 -2.455 1.00 42.56 93 THR A C 1
ATOM 760 O O . THR A 1 93 ? 23.128 -7.616 -1.779 1.00 42.56 93 THR A O 1
ATOM 763 N N . GLN A 1 94 ? 20.943 -7.191 -1.873 1.00 48.91 94 GLN A N 1
ATOM 764 C CA . GLN A 1 94 ? 20.749 -7.250 -0.414 1.00 48.91 94 GLN A CA 1
ATOM 765 C C . GLN A 1 94 ? 20.576 -8.674 0.146 1.00 48.91 94 GLN A C 1
ATOM 767 O O . GLN A 1 94 ? 20.453 -8.828 1.358 1.00 48.91 94 GLN A O 1
ATOM 772 N N . LYS A 1 95 ? 20.559 -9.714 -0.702 1.00 42.81 95 LYS A N 1
ATOM 773 C CA . LYS A 1 95 ? 20.414 -11.115 -0.271 1.00 42.81 95 LYS A CA 1
ATOM 774 C C . LYS A 1 95 ? 21.732 -11.906 -0.280 1.00 42.81 95 LYS A C 1
ATOM 776 O O . LYS A 1 95 ? 21.776 -12.971 0.318 1.00 42.81 95 LYS A O 1
ATOM 781 N N . GLU A 1 96 ? 22.786 -11.405 -0.926 1.00 35.41 96 GLU A N 1
ATOM 782 C CA . GLU A 1 96 ? 24.033 -12.165 -1.156 1.00 35.41 96 GLU A CA 1
ATOM 783 C C . GLU A 1 96 ? 25.244 -11.672 -0.341 1.00 35.41 96 GLU A C 1
ATOM 785 O O . GLU A 1 96 ? 26.344 -12.182 -0.509 1.00 35.41 96 GLU A O 1
ATOM 790 N N . ALA A 1 97 ? 25.062 -10.708 0.568 1.00 41.31 97 ALA A N 1
ATOM 791 C CA . ALA A 1 97 ? 26.101 -10.277 1.506 1.00 41.31 97 ALA A CA 1
ATOM 792 C C . ALA A 1 97 ? 25.848 -10.862 2.906 1.00 41.31 97 ALA A C 1
ATOM 794 O O . ALA A 1 97 ? 25.535 -10.139 3.853 1.00 41.31 97 ALA A O 1
ATOM 795 N N . THR A 1 98 ? 25.914 -12.186 3.031 1.00 38.75 98 THR A N 1
ATOM 796 C CA . THR A 1 98 ? 26.134 -12.898 4.302 1.00 38.75 98 THR A CA 1
ATOM 797 C C . THR A 1 98 ? 26.902 -14.172 4.006 1.00 38.75 98 THR A C 1
ATOM 799 O O . THR A 1 98 ? 26.490 -14.880 3.062 1.00 38.75 98 THR A O 1
#

Organism: NCBI:txid2026188

Secondary structure (DSSP, 8-state):
--PPPPHHHHHHHHHHHTT--HHHHHHHHTS-HHHHHHHHHHHHHHHT--SHHHHHHHHHHTTSS---SSS---THHHHHHHHHHHHHHHHHHTSS--

Sequence (98 aa):
MAKSLSTREREVAILVSKGMKDVEIAKALYISRRRVGELIASIKEKWEIKSRVEIGIGVYFHGWVMFKDDIAPSKRIFKINSRVSRLRRHFVTQKEAT

Foldseek 3Di:
DLDDQDPLLLLLLCVLLVVDDLVRSCVVVVHDSVVSVVSQVVLCVSLVHDDSVVSNVVCVVVVVDDDPPPDDDPPVVVVCVVVCVVVVCVVVVVVPPD

Radius of gyration: 14.7 Å; chains: 1; bounding box: 39×24×36 Å

InterPro domains:
  IPR000792 Transcription regulator LuxR, C-terminal [PF00196] (3-55)
  IPR000792 Transcription regulator LuxR, C-terminal [PS50043] (1-63)
  IPR000792 Transcription regulator LuxR, C-terminal [SM00421] (2-59)
  IPR016032 Signal transduction response regulator, C-terminal effector [SSF46894] (3-65)
  IPR036388 Winged helix-like DNA-binding domain superfamily [G3DSA:1.10.10.10] (1-61)